Protein AF-A0A6J4GVA0-F1 (afdb_monomer_lite)

Structure (mmCIF, N/CA/C/O backbone):
data_AF-A0A6J4GVA0-F1
#
_entry.id   AF-A0A6J4GVA0-F1
#
loop_
_atom_site.group_PDB
_atom_site.id
_atom_site.type_symbol
_atom_site.label_atom_id
_atom_site.label_alt_id
_atom_site.label_comp_id
_atom_site.label_asym_id
_atom_site.label_entity_id
_atom_site.label_seq_id
_atom_site.pdbx_PDB_ins_code
_atom_site.Cartn_x
_atom_site.Cartn_y
_atom_site.Cartn_z
_atom_site.occupancy
_atom_site.B_iso_or_equiv
_atom_site.auth_seq_id
_atom_site.auth_comp_id
_atom_site.auth_asym_id
_atom_site.auth_atom_id
_atom_site.pdbx_PDB_model_num
ATOM 1 N N . MET A 1 1 ? -1.632 -11.094 -3.329 1.00 72.56 1 MET A N 1
ATOM 2 C CA . MET A 1 1 ? -1.066 -10.094 -4.259 1.00 72.56 1 MET A CA 1
ATOM 3 C C . MET A 1 1 ? -0.233 -10.860 -5.278 1.00 72.56 1 MET A C 1
ATOM 5 O O . MET A 1 1 ? 0.543 -11.695 -4.828 1.00 72.56 1 MET A O 1
ATOM 9 N N . PRO A 1 2 ? -0.446 -10.670 -6.589 1.00 81.81 2 PRO A N 1
ATOM 10 C CA . PRO A 1 2 ? 0.125 -11.552 -7.614 1.00 81.81 2 PRO A CA 1
ATOM 11 C C . PRO A 1 2 ? 1.595 -11.277 -7.970 1.00 81.81 2 PRO A C 1
ATOM 13 O O . PRO A 1 2 ? 2.307 -12.183 -8.386 1.00 81.81 2 PRO A O 1
ATOM 16 N N . PHE A 1 3 ? 2.070 -10.047 -7.774 1.00 84.44 3 PHE A N 1
ATOM 17 C CA . PHE A 1 3 ? 3.432 -9.629 -8.112 1.00 84.44 3 PHE A CA 1
ATOM 18 C C . PHE A 1 3 ? 4.032 -8.737 -7.013 1.00 84.44 3 PHE A C 1
ATOM 20 O O . PHE A 1 3 ? 3.281 -8.080 -6.280 1.00 84.44 3 PHE A O 1
ATOM 27 N N . PRO A 1 4 ? 5.373 -8.685 -6.880 1.00 84.94 4 PRO A N 1
ATOM 28 C CA . PRO A 1 4 ? 6.031 -7.718 -6.009 1.00 84.94 4 PRO A CA 1
ATOM 29 C C . PRO A 1 4 ? 5.824 -6.301 -6.558 1.00 84.94 4 PRO A C 1
ATOM 31 O O . PRO A 1 4 ? 6.071 -6.044 -7.733 1.00 84.94 4 PRO A O 1
ATOM 34 N N . THR A 1 5 ? 5.381 -5.372 -5.712 1.00 86.62 5 THR A N 1
ATOM 35 C CA . THR A 1 5 ? 5.130 -3.977 -6.102 1.00 86.62 5 THR A CA 1
ATOM 36 C C . THR A 1 5 ? 5.530 -3.014 -4.993 1.00 86.62 5 THR A C 1
ATOM 38 O O . THR A 1 5 ? 5.422 -3.326 -3.806 1.00 86.62 5 THR A O 1
ATOM 41 N N . SER A 1 6 ? 5.985 -1.829 -5.391 1.00 87.19 6 SER A N 1
ATOM 42 C CA . SER A 1 6 ? 6.243 -0.691 -4.506 1.00 87.19 6 SER A CA 1
ATOM 43 C C . SER A 1 6 ? 5.205 0.425 -4.666 1.00 87.19 6 SER A C 1
ATOM 45 O O . SER A 1 6 ? 5.340 1.486 -4.057 1.00 87.19 6 SER A O 1
ATOM 47 N N . SER A 1 7 ? 4.145 0.215 -5.455 1.00 88.69 7 SER A N 1
ATOM 48 C CA . SER A 1 7 ? 3.108 1.228 -5.630 1.00 88.69 7 SER A CA 1
ATOM 49 C C . SER A 1 7 ? 2.175 1.306 -4.439 1.00 88.69 7 SER A C 1
ATOM 51 O O . SER A 1 7 ? 1.454 0.366 -4.096 1.00 88.69 7 SER A O 1
ATOM 53 N N . THR A 1 8 ? 2.119 2.504 -3.859 1.00 89.44 8 THR A N 1
ATOM 54 C CA . THR A 1 8 ? 1.200 2.810 -2.760 1.00 89.44 8 THR A CA 1
ATOM 55 C C . THR A 1 8 ? -0.266 2.626 -3.173 1.00 89.44 8 THR A C 1
ATOM 57 O O . THR A 1 8 ? -1.088 2.275 -2.330 1.00 89.44 8 THR A O 1
ATOM 60 N N . PHE A 1 9 ? -0.611 2.810 -4.456 1.00 88.75 9 PHE A N 1
ATOM 61 C CA . PHE A 1 9 ? -1.981 2.600 -4.941 1.00 88.75 9 PHE A CA 1
ATOM 62 C C . PHE A 1 9 ? -2.402 1.135 -4.849 1.00 88.75 9 PHE A C 1
ATOM 64 O O . PHE A 1 9 ? -3.457 0.839 -4.288 1.00 88.75 9 PHE A O 1
ATOM 71 N N . GLU A 1 10 ? -1.568 0.229 -5.365 1.00 90.00 10 GLU A N 1
ATOM 72 C CA . GLU A 1 10 ? -1.846 -1.208 -5.338 1.00 90.00 10 GLU A CA 1
ATOM 73 C C . GLU A 1 10 ? -1.870 -1.713 -3.896 1.00 90.00 10 GLU A C 1
ATOM 75 O O . GLU A 1 10 ? -2.825 -2.366 -3.480 1.00 90.00 10 GLU A O 1
ATOM 80 N N . LEU A 1 11 ? -0.876 -1.328 -3.089 1.00 90.94 11 LEU A N 1
ATOM 81 C CA . LEU A 1 11 ? -0.827 -1.702 -1.677 1.00 90.94 11 LEU A CA 1
ATOM 82 C C . LEU A 1 11 ? -2.083 -1.254 -0.921 1.00 90.94 11 LEU A C 1
ATOM 84 O O . LEU A 1 11 ? -2.659 -2.048 -0.178 1.00 90.94 11 LEU A O 1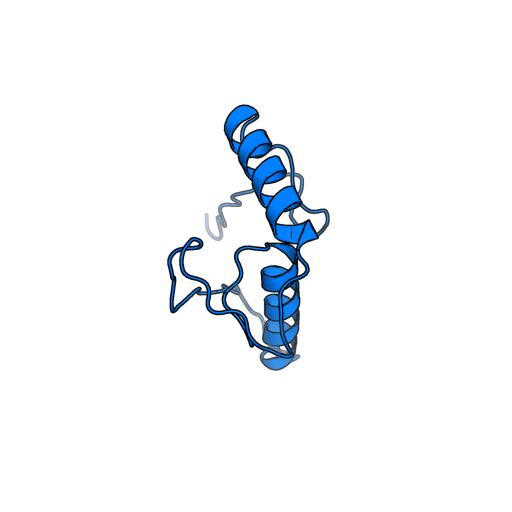
ATOM 88 N N . ASN A 1 12 ? -2.549 -0.019 -1.129 1.00 90.75 12 ASN A N 1
ATOM 89 C CA . ASN A 1 12 ? -3.767 0.479 -0.488 1.00 90.75 12 ASN A CA 1
ATOM 90 C C . ASN A 1 12 ? -5.004 -0.297 -0.961 1.00 90.75 12 ASN A C 1
ATOM 92 O O . ASN A 1 12 ? -5.773 -0.776 -0.131 1.00 90.75 12 ASN A O 1
ATOM 96 N N . LYS A 1 13 ? -5.148 -0.506 -2.275 1.00 90.88 13 LYS A N 1
ATOM 97 C CA . LYS A 1 13 ? -6.267 -1.252 -2.863 1.00 90.88 13 LYS A CA 1
ATOM 98 C C . LYS A 1 13 ? -6.404 -2.650 -2.258 1.00 90.88 13 LYS A C 1
ATOM 100 O O . LYS A 1 13 ? -7.474 -2.998 -1.768 1.00 90.88 13 LYS A O 1
ATOM 105 N N . TYR A 1 14 ? -5.327 -3.435 -2.248 1.00 92.06 14 TYR A N 1
ATOM 106 C CA . TYR A 1 14 ? -5.363 -4.784 -1.675 1.00 92.06 14 TYR A CA 1
ATOM 107 C C . TYR A 1 14 ? -5.538 -4.772 -0.154 1.00 92.06 14 TYR A C 1
ATOM 109 O O . TYR A 1 14 ? -6.166 -5.679 0.384 1.00 92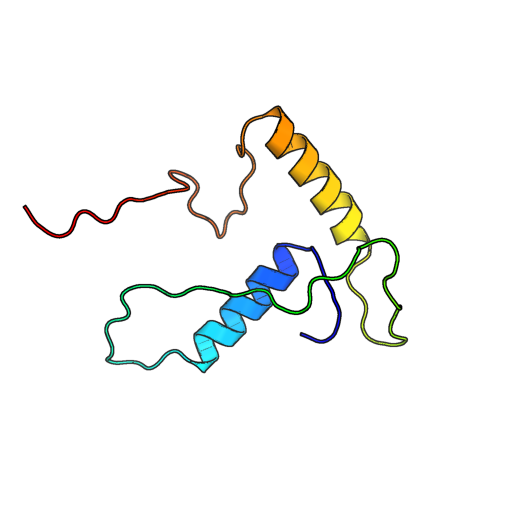.06 14 TYR A O 1
ATOM 1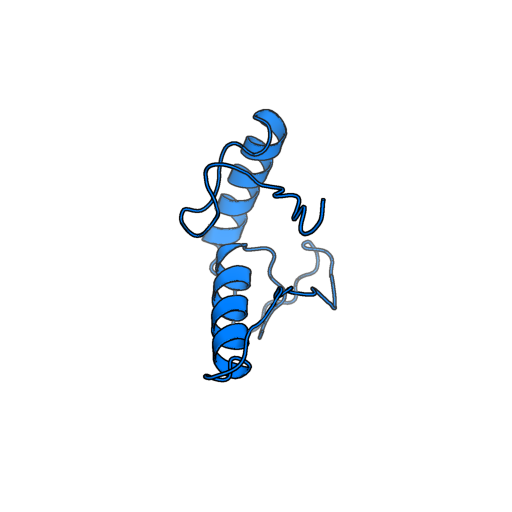17 N N . SER A 1 15 ? -5.041 -3.742 0.537 1.00 92.12 15 SER A N 1
ATOM 118 C CA . SER A 1 15 ? -5.259 -3.590 1.980 1.00 92.12 15 SER A CA 1
ATOM 119 C C . SER A 1 15 ? -6.730 -3.360 2.324 1.00 92.12 15 SER A C 1
ATOM 121 O O . SER A 1 15 ? -7.203 -3.932 3.298 1.00 92.12 15 SER A O 1
ATOM 123 N N . GLN A 1 16 ? -7.459 -2.563 1.533 1.00 92.12 16 GLN A N 1
ATOM 124 C CA . GLN A 1 16 ? -8.902 -2.354 1.724 1.00 92.12 16 GLN A CA 1
ATOM 125 C C . GLN A 1 16 ? -9.688 -3.640 1.463 1.00 92.12 16 GLN A C 1
ATOM 127 O O . GLN A 1 16 ? -10.483 -4.044 2.299 1.00 92.12 16 GLN A O 1
ATOM 132 N N . ILE A 1 17 ? -9.383 -4.349 0.369 1.00 93.81 17 ILE A N 1
ATOM 133 C CA . ILE A 1 17 ? -10.020 -5.642 0.061 1.00 93.81 17 ILE A CA 1
ATOM 134 C C . ILE A 1 17 ? -9.790 -6.650 1.198 1.00 93.81 17 ILE A C 1
ATOM 136 O O . ILE A 1 17 ? -10.711 -7.344 1.621 1.00 93.81 17 ILE A O 1
ATOM 140 N N . ALA A 1 18 ? -8.558 -6.728 1.710 1.00 92.75 18 ALA A N 1
ATOM 141 C CA . ALA A 1 18 ? -8.240 -7.600 2.833 1.00 92.75 18 ALA A CA 1
ATOM 142 C C . ALA A 1 18 ? -8.973 -7.168 4.110 1.00 92.75 18 ALA A C 1
ATOM 144 O O . ALA A 1 18 ? -9.480 -8.023 4.831 1.00 92.75 18 ALA A O 1
ATOM 145 N N . LEU A 1 19 ? -9.066 -5.862 4.376 1.00 93.19 19 LEU A N 1
ATOM 146 C CA . LEU A 1 19 ? -9.806 -5.331 5.517 1.00 93.19 19 LEU A CA 1
ATOM 147 C C . LEU A 1 19 ? -11.288 -5.712 5.448 1.00 93.19 19 LEU A C 1
ATOM 149 O O . LEU A 1 19 ? -11.812 -6.221 6.433 1.00 93.19 19 LEU A O 1
ATOM 153 N N . ASP A 1 20 ? -11.925 -5.539 4.290 1.00 93.62 20 ASP A N 1
ATOM 154 C CA . ASP A 1 20 ? -13.330 -5.898 4.074 1.00 93.62 20 ASP A CA 1
ATOM 155 C C . ASP A 1 20 ? -13.572 -7.399 4.293 1.00 93.62 20 ASP A C 1
ATOM 157 O O . ASP A 1 20 ? -14.619 -7.790 4.799 1.00 93.62 20 ASP A O 1
ATOM 161 N N . SER A 1 21 ? -12.587 -8.247 3.970 1.00 94.12 21 SER A N 1
ATOM 162 C CA . SER A 1 21 ? -12.695 -9.701 4.150 1.00 94.12 21 SER A CA 1
ATOM 163 C C . SER A 1 21 ? -12.608 -10.174 5.605 1.00 94.12 21 SER A C 1
ATOM 165 O O . SER A 1 21 ? -13.138 -11.233 5.928 1.00 94.12 21 SER A O 1
ATOM 167 N N . ILE A 1 22 ? -11.934 -9.415 6.477 1.00 93.06 22 ILE A N 1
ATOM 168 C CA . ILE A 1 22 ? -11.750 -9.762 7.899 1.00 93.06 22 ILE A CA 1
ATOM 169 C C . ILE A 1 22 ? -12.648 -8.941 8.830 1.00 93.06 22 ILE A C 1
ATOM 171 O O . ILE A 1 22 ? -12.620 -9.129 10.048 1.00 93.06 22 ILE A O 1
ATOM 175 N N . PHE A 1 23 ? -13.375 -7.968 8.284 1.00 93.81 23 PHE A N 1
ATOM 176 C CA . PHE A 1 23 ? -14.228 -7.081 9.053 1.00 93.81 23 PHE A CA 1
ATOM 177 C C . PHE A 1 23 ? -15.551 -7.770 9.390 1.00 93.81 23 PHE A C 1
ATOM 179 O O . PHE A 1 23 ? -16.306 -8.167 8.506 1.00 93.81 23 PHE A O 1
ATOM 186 N N . GLU A 1 24 ? -15.868 -7.846 10.681 1.00 94.06 24 GLU A N 1
ATOM 187 C CA . GLU A 1 24 ? -17.125 -8.396 11.178 1.00 94.06 24 GLU A CA 1
ATOM 188 C C . GLU A 1 24 ? -17.955 -7.306 11.865 1.00 94.06 24 GLU A C 1
ATOM 190 O O . GLU A 1 24 ? -17.495 -6.581 12.756 1.00 94.06 24 GLU A O 1
ATOM 195 N N . SER A 1 25 ? -19.222 -7.190 11.461 1.00 92.88 25 SER A N 1
ATOM 196 C CA . SER A 1 25 ? -20.156 -6.244 12.069 1.00 92.88 25 SER A CA 1
ATOM 197 C C . SER A 1 25 ? -20.453 -6.612 13.525 1.00 92.88 25 SER A C 1
ATOM 199 O O . SER A 1 25 ? -20.651 -7.780 13.843 1.00 92.88 25 SER A O 1
ATOM 201 N N . GLY A 1 26 ? -20.563 -5.609 14.400 1.00 93.88 26 GLY A N 1
ATOM 202 C CA . GLY A 1 26 ? -20.896 -5.797 15.820 1.00 93.88 26 GLY A CA 1
ATOM 203 C C . GLY A 1 26 ? -19.688 -5.773 16.762 1.00 93.88 26 GLY A C 1
ATOM 204 O O . GLY A 1 26 ? -19.862 -5.598 17.968 1.00 93.88 26 GLY A O 1
ATOM 205 N N . TYR A 1 27 ? -18.466 -5.838 16.229 1.00 91.25 27 TYR A N 1
ATOM 206 C CA . TYR A 1 27 ? -17.237 -5.745 17.014 1.00 91.25 27 TYR A CA 1
ATOM 207 C C . TYR A 1 27 ? -16.620 -4.342 16.980 1.00 91.25 27 TYR A C 1
ATOM 209 O O . TYR A 1 27 ? -16.712 -3.603 15.999 1.00 91.25 27 TYR A O 1
ATOM 217 N N . ARG A 1 28 ? -15.955 -3.959 18.078 1.00 90.69 28 ARG A N 1
ATOM 218 C CA . ARG A 1 28 ? -15.202 -2.699 18.182 1.00 90.69 28 ARG A CA 1
ATOM 219 C C . ARG A 1 28 ? -13.713 -2.959 17.983 1.00 90.69 28 ARG A C 1
ATOM 221 O O . ARG A 1 28 ? -13.013 -3.362 18.910 1.00 90.69 28 ARG A O 1
ATOM 228 N N . TYR A 1 29 ? -13.214 -2.669 16.789 1.00 89.06 29 TYR A N 1
ATOM 229 C CA . TYR A 1 29 ? -11.791 -2.771 16.476 1.00 89.06 29 TYR A CA 1
ATOM 230 C C . TYR A 1 29 ? -11.023 -1.542 16.978 1.00 89.06 29 TYR A C 1
ATOM 232 O O . TYR A 1 29 ? -11.435 -0.402 16.773 1.00 89.06 29 TYR A O 1
ATOM 240 N N . LYS A 1 30 ? -9.878 -1.760 17.639 1.00 86.06 30 LYS A N 1
ATOM 241 C CA . LYS A 1 30 ? -9.030 -0.664 18.148 1.00 86.06 30 LYS A CA 1
ATOM 242 C C . LYS A 1 30 ? -8.067 -0.106 17.098 1.00 86.06 30 LYS A C 1
ATOM 244 O O . LYS A 1 30 ? -7.760 1.084 17.146 1.00 86.06 30 LYS A O 1
ATOM 249 N N . LYS A 1 31 ? -7.534 -0.968 16.227 1.00 87.12 31 LYS A N 1
ATOM 250 C CA . LYS A 1 31 ? -6.549 -0.646 15.186 1.00 87.12 31 LYS A CA 1
ATOM 251 C C . LYS A 1 31 ? -6.486 -1.798 14.181 1.00 87.12 31 LYS A C 1
ATOM 253 O O . LYS A 1 31 ? -6.602 -2.949 14.585 1.00 87.12 31 LYS A O 1
ATOM 258 N N . ALA A 1 32 ? -6.231 -1.477 12.918 1.00 89.69 32 ALA A N 1
ATOM 259 C CA . ALA A 1 32 ? -5.793 -2.425 11.898 1.00 89.69 32 ALA A CA 1
ATOM 260 C C . ALA A 1 32 ? -4.389 -2.032 11.414 1.00 89.69 32 ALA A C 1
ATOM 262 O O . ALA A 1 32 ? -3.997 -0.862 11.491 1.00 89.69 32 ALA A O 1
ATOM 263 N N . GLY A 1 33 ? -3.615 -3.010 10.958 1.00 90.31 33 GLY A N 1
ATOM 264 C CA . GLY A 1 33 ? -2.271 -2.805 10.433 1.00 90.31 33 GLY A CA 1
ATOM 265 C C . GLY A 1 33 ? -2.012 -3.733 9.258 1.00 90.31 33 GLY A C 1
ATOM 266 O O . GLY A 1 33 ? -2.573 -4.822 9.194 1.00 90.31 33 GLY A O 1
ATOM 267 N N . VAL A 1 34 ? -1.163 -3.287 8.339 1.00 90.38 34 VAL A N 1
ATOM 268 C CA . VAL A 1 34 ? -0.726 -4.067 7.179 1.00 90.38 34 VAL A CA 1
ATOM 269 C C . VAL A 1 34 ? 0.740 -4.416 7.389 1.00 90.38 34 VAL A C 1
ATOM 271 O O . VAL A 1 34 ? 1.537 -3.538 7.724 1.00 90.38 34 VAL A O 1
ATOM 274 N N . ILE A 1 35 ? 1.088 -5.689 7.216 1.00 91.00 35 ILE A N 1
ATOM 275 C CA . ILE A 1 35 ? 2.461 -6.184 7.335 1.00 91.00 35 ILE A CA 1
ATOM 276 C C . ILE A 1 35 ? 2.926 -6.598 5.944 1.00 91.00 35 ILE A C 1
ATOM 278 O O . ILE A 1 35 ? 2.288 -7.417 5.286 1.00 91.00 35 ILE A O 1
ATOM 282 N N . LEU A 1 36 ? 4.041 -6.021 5.502 1.00 88.44 36 LEU A N 1
ATOM 283 C CA . LEU A 1 36 ? 4.688 -6.396 4.251 1.00 88.44 36 LEU A CA 1
ATOM 284 C C . LEU A 1 36 ? 5.696 -7.509 4.530 1.00 88.44 36 LEU A C 1
ATOM 286 O O . LEU A 1 36 ? 6.538 -7.386 5.418 1.00 88.44 36 LEU A O 1
ATOM 290 N N . MET A 1 37 ? 5.608 -8.587 3.761 1.00 89.12 37 MET A N 1
ATOM 291 C CA . MET A 1 37 ? 6.508 -9.737 3.831 1.00 89.12 37 MET A CA 1
ATOM 292 C C . MET A 1 37 ? 7.099 -9.999 2.443 1.00 89.12 37 MET A C 1
ATOM 294 O O . MET A 1 37 ? 6.515 -9.592 1.442 1.00 89.12 37 MET A O 1
ATOM 298 N N . GLY A 1 38 ? 8.250 -10.677 2.376 1.00 86.19 38 GLY A N 1
ATOM 299 C CA . GLY A 1 38 ? 8.868 -11.044 1.094 1.00 86.19 38 GLY A CA 1
ATOM 300 C C . GLY A 1 38 ? 9.424 -9.852 0.308 1.00 86.19 38 GLY A C 1
ATOM 301 O O . GLY A 1 38 ? 9.233 -9.762 -0.901 1.00 86.19 38 GLY A O 1
ATOM 302 N N . ILE A 1 39 ? 10.091 -8.919 0.992 1.00 86.50 39 ILE A N 1
ATOM 303 C CA . ILE A 1 39 ? 10.699 -7.740 0.363 1.00 86.50 39 ILE A CA 1
ATOM 304 C C . ILE A 1 39 ? 11.851 -8.185 -0.549 1.00 86.50 39 ILE A C 1
ATOM 306 O O . ILE A 1 39 ? 12.810 -8.806 -0.090 1.00 86.50 39 ILE A O 1
ATOM 310 N N . SER A 1 40 ? 11.775 -7.825 -1.829 1.00 85.12 40 SER A N 1
ATOM 311 C CA . SER A 1 40 ? 12.805 -8.090 -2.836 1.00 85.12 40 SER A CA 1
ATOM 312 C C . SER A 1 40 ? 13.395 -6.791 -3.390 1.00 85.12 40 SER A C 1
ATOM 314 O O . SER A 1 40 ? 12.788 -5.722 -3.302 1.00 85.12 40 SER A O 1
ATOM 316 N N . GLN A 1 41 ? 14.580 -6.868 -4.000 1.00 82.25 41 GLN A N 1
ATOM 317 C CA . GLN A 1 41 ? 15.167 -5.713 -4.678 1.00 82.25 41 GLN A CA 1
ATOM 318 C C . GLN A 1 41 ? 14.375 -5.362 -5.947 1.00 82.25 41 GLN A C 1
ATOM 320 O O . GLN A 1 41 ? 14.081 -6.225 -6.770 1.00 82.25 41 GLN A O 1
ATOM 325 N N . ASP A 1 42 ? 14.092 -4.073 -6.144 1.00 78.56 42 ASP A N 1
ATOM 326 C CA . ASP A 1 42 ? 13.351 -3.558 -7.310 1.00 78.56 42 ASP A CA 1
ATOM 327 C C . ASP A 1 42 ? 14.103 -3.744 -8.649 1.00 78.56 42 ASP A C 1
ATOM 329 O O . ASP A 1 42 ? 13.510 -3.691 -9.723 1.00 78.56 42 ASP A O 1
ATOM 333 N N . LYS A 1 43 ? 15.420 -3.997 -8.612 1.00 73.00 43 LYS A N 1
ATOM 334 C CA . LYS A 1 43 ? 16.240 -4.222 -9.818 1.00 73.00 43 LYS A CA 1
ATOM 335 C C . LYS A 1 43 ? 16.059 -5.611 -10.434 1.00 73.00 43 LYS A C 1
ATOM 337 O O . LYS A 1 43 ? 16.347 -5.782 -11.613 1.00 73.00 43 LYS A O 1
ATOM 342 N N . THR A 1 44 ? 15.612 -6.591 -9.653 1.00 66.06 44 THR A N 1
ATOM 343 C CA . THR A 1 44 ? 15.546 -8.008 -10.041 1.00 66.06 44 THR A CA 1
ATOM 344 C C . THR A 1 44 ? 14.106 -8.507 -10.020 1.00 66.06 44 THR A C 1
ATOM 346 O O . THR A 1 44 ? 13.807 -9.545 -9.431 1.00 66.06 44 THR A O 1
ATOM 349 N N . GLN A 1 45 ? 13.185 -7.739 -10.601 1.00 69.12 45 GLN A N 1
ATOM 350 C CA . GLN A 1 45 ? 11.795 -8.166 -10.711 1.00 69.12 45 GLN A CA 1
ATOM 351 C C . GLN A 1 45 ? 11.641 -9.080 -11.925 1.00 69.12 45 GLN A C 1
ATOM 353 O O . GLN A 1 45 ? 11.866 -8.668 -13.062 1.00 69.12 45 GLN A O 1
ATOM 358 N N . GLN A 1 46 ? 11.261 -10.331 -11.673 1.00 69.62 46 GLN A N 1
ATOM 359 C CA . GLN A 1 46 ? 10.806 -11.226 -12.726 1.00 69.62 46 GLN A CA 1
ATOM 360 C C . GLN A 1 46 ? 9.445 -10.731 -13.221 1.00 69.62 46 GLN A C 1
ATOM 362 O O . GLN A 1 46 ? 8.506 -10.591 -12.440 1.00 69.62 46 GLN A O 1
ATOM 367 N N . LEU A 1 47 ? 9.352 -10.446 -14.517 1.00 72.69 47 LEU A N 1
ATOM 368 C CA . LEU A 1 47 ? 8.091 -10.079 -15.151 1.00 72.69 47 LEU A CA 1
ATOM 369 C C . LEU A 1 47 ? 7.225 -11.332 -15.292 1.00 72.69 47 LEU A C 1
ATOM 371 O O . LEU A 1 47 ? 7.687 -12.358 -15.794 1.00 72.69 47 LEU A O 1
ATOM 375 N N . PHE A 1 48 ? 5.965 -11.241 -14.877 1.00 75.25 48 PHE A N 1
ATOM 376 C CA . PHE A 1 48 ? 4.974 -12.252 -15.221 1.00 75.25 48 PHE A CA 1
ATOM 377 C C . PHE A 1 48 ? 4.407 -11.957 -16.610 1.00 75.25 48 PHE A C 1
ATOM 379 O O . PHE A 1 48 ? 4.275 -10.805 -17.017 1.00 75.25 48 PHE A O 1
ATOM 386 N N . MET A 1 49 ? 4.045 -13.014 -17.334 1.00 78.44 49 MET A N 1
ATOM 387 C CA . MET A 1 49 ? 3.571 -12.910 -18.717 1.00 78.44 49 MET A CA 1
ATOM 388 C C . MET A 1 49 ? 2.188 -12.247 -18.837 1.00 78.44 49 MET A C 1
ATOM 390 O O . MET A 1 49 ? 1.873 -11.678 -19.877 1.00 78.44 49 MET A O 1
ATOM 394 N N . PHE A 1 50 ? 1.377 -12.304 -17.775 1.00 81.19 50 PHE A N 1
ATOM 395 C CA . PHE A 1 50 ? -0.021 -11.853 -17.789 1.00 81.19 50 PHE A CA 1
ATOM 396 C C . PHE A 1 50 ? -0.356 -10.812 -16.718 1.00 81.19 50 PHE A C 1
ATOM 398 O O . PHE A 1 50 ? -1.282 -10.027 -16.898 1.00 81.19 50 PHE A O 1
ATOM 405 N N . GLU A 1 51 ? 0.390 -10.783 -15.615 1.00 75.12 51 GLU A N 1
ATOM 406 C CA . GLU A 1 51 ? 0.085 -9.942 -14.458 1.00 75.12 51 GLU A CA 1
ATOM 407 C C . GLU A 1 51 ? 1.267 -9.027 -14.157 1.00 75.12 51 GLU A C 1
ATOM 409 O O . GLU A 1 51 ? 2.260 -9.429 -13.558 1.00 75.12 51 GLU A O 1
ATOM 414 N N . TYR A 1 52 ? 1.173 -7.774 -14.582 1.00 75.81 52 TYR A N 1
ATOM 415 C CA . TYR A 1 52 ? 2.219 -6.792 -14.340 1.00 75.81 52 TYR A CA 1
ATOM 416 C C . TYR A 1 52 ? 1.635 -5.512 -13.763 1.00 75.81 52 TYR A C 1
ATOM 418 O O . TYR A 1 52 ? 0.496 -5.123 -14.032 1.00 75.81 52 TYR A O 1
ATOM 426 N N . GLU A 1 53 ? 2.444 -4.842 -12.953 1.00 77.50 53 GLU A N 1
ATOM 427 C CA . GLU A 1 53 ? 2.112 -3.520 -12.457 1.00 77.50 53 GLU A CA 1
ATOM 428 C C . GLU A 1 53 ? 2.056 -2.517 -13.614 1.00 77.50 53 GLU A C 1
ATOM 430 O O . GLU A 1 53 ? 2.879 -2.555 -14.531 1.00 77.50 53 GLU A O 1
ATOM 435 N N . ASN A 1 54 ? 1.124 -1.563 -13.554 1.00 82.06 54 ASN A N 1
ATOM 436 C CA . ASN A 1 54 ? 1.094 -0.465 -14.511 1.00 82.06 54 ASN A CA 1
ATOM 437 C C . ASN A 1 54 ? 2.454 0.271 -14.523 1.00 82.06 54 ASN A C 1
ATOM 439 O O . ASN A 1 54 ? 2.825 0.879 -13.514 1.00 82.06 54 ASN A O 1
ATOM 443 N N . PRO A 1 55 ? 3.180 0.309 -15.657 1.00 82.12 55 PRO A N 1
ATOM 444 C CA . PRO A 1 55 ? 4.531 0.874 -15.717 1.00 82.12 55 PRO A CA 1
ATOM 445 C C . PRO A 1 55 ? 4.582 2.366 -15.351 1.00 82.12 55 PRO A C 1
ATOM 447 O O . PRO A 1 55 ? 5.623 2.878 -14.935 1.00 82.12 55 PRO A O 1
ATOM 450 N N . LYS A 1 56 ? 3.450 3.078 -15.451 1.00 86.38 56 LYS A N 1
ATOM 451 C CA . LYS A 1 56 ? 3.341 4.486 -15.044 1.00 86.38 56 LYS A CA 1
ATOM 452 C C . LYS A 1 56 ? 3.471 4.670 -13.531 1.00 86.38 56 LYS A C 1
ATOM 454 O O . LYS A 1 56 ? 3.946 5.717 -13.093 1.00 86.38 56 LYS A O 1
ATOM 459 N N . HIS A 1 57 ? 3.070 3.676 -12.736 1.00 87.81 57 HIS A N 1
ATOM 460 C CA . HIS A 1 57 ? 3.119 3.759 -11.278 1.00 87.81 57 HIS A CA 1
ATOM 461 C C . HIS A 1 57 ? 4.557 3.897 -10.778 1.00 87.81 57 HIS A C 1
ATOM 463 O O . HIS A 1 57 ? 4.815 4.757 -9.941 1.00 87.81 57 HIS A O 1
ATOM 469 N N . LYS A 1 58 ? 5.511 3.156 -11.356 1.00 86.19 58 LYS A N 1
ATOM 470 C CA . LYS A 1 58 ? 6.928 3.226 -10.969 1.00 86.19 58 LYS A CA 1
ATOM 471 C C . LYS A 1 58 ? 7.509 4.632 -11.129 1.00 86.19 58 LYS A C 1
ATOM 473 O O . LYS A 1 58 ? 8.148 5.155 -10.219 1.00 86.19 58 LYS A O 1
ATOM 478 N N . VAL A 1 59 ? 7.262 5.275 -12.272 1.00 89.38 59 VAL A N 1
ATOM 479 C CA . VAL A 1 59 ? 7.735 6.646 -12.532 1.00 89.38 59 VAL A CA 1
ATOM 480 C C . VAL A 1 59 ? 7.088 7.633 -11.563 1.00 89.38 59 VAL A C 1
ATOM 482 O O . VAL A 1 59 ? 7.779 8.464 -10.976 1.00 89.38 59 VAL A O 1
ATOM 485 N N . LEU A 1 60 ? 5.775 7.517 -11.362 1.00 90.69 60 LEU A N 1
ATOM 486 C CA . LEU A 1 60 ? 5.021 8.396 -10.476 1.00 90.69 60 LEU A CA 1
ATOM 487 C C . LEU A 1 60 ? 5.474 8.274 -9.013 1.00 90.69 60 LEU A C 1
ATOM 489 O O . LEU A 1 60 ? 5.742 9.295 -8.384 1.00 90.69 60 LEU A O 1
ATOM 493 N N . MET A 1 61 ? 5.610 7.053 -8.489 1.00 91.25 61 MET A N 1
ATOM 494 C CA . MET A 1 61 ? 6.059 6.808 -7.112 1.00 91.25 61 MET A CA 1
ATOM 495 C C . MET A 1 61 ? 7.463 7.363 -6.881 1.00 91.25 61 MET A C 1
ATOM 497 O O . MET A 1 61 ? 7.668 8.108 -5.930 1.00 91.25 61 MET A O 1
ATOM 501 N N . ASN A 1 62 ? 8.392 7.146 -7.819 1.00 90.38 62 ASN A N 1
ATOM 502 C CA . ASN A 1 62 ? 9.743 7.707 -7.731 1.00 90.38 62 ASN A CA 1
ATOM 503 C C . ASN A 1 62 ? 9.755 9.244 -7.640 1.00 90.38 62 ASN A C 1
ATOM 505 O O . ASN A 1 62 ? 10.595 9.827 -6.948 1.00 90.38 62 ASN A O 1
ATOM 509 N N . VAL A 1 63 ? 8.852 9.923 -8.357 1.00 91.44 63 VAL A N 1
ATOM 510 C CA . VAL A 1 63 ? 8.723 11.387 -8.294 1.00 91.44 63 VAL A CA 1
ATOM 511 C C . VAL A 1 63 ? 8.116 11.817 -6.962 1.00 91.44 63 VAL A C 1
ATOM 513 O O . VAL A 1 63 ? 8.653 12.724 -6.325 1.00 91.44 63 VAL A O 1
ATOM 516 N N . LEU A 1 64 ? 7.041 11.159 -6.525 1.00 90.00 64 LEU A N 1
ATOM 517 C CA . LEU A 1 64 ? 6.377 11.447 -5.253 1.00 90.00 64 LEU A CA 1
ATOM 518 C C . LEU A 1 64 ? 7.329 11.271 -4.070 1.00 90.00 64 LEU A C 1
ATOM 520 O O . LEU A 1 64 ? 7.441 12.179 -3.248 1.00 90.00 64 LEU A O 1
ATOM 524 N N . ASP A 1 65 ? 8.072 10.168 -4.028 1.00 90.50 65 ASP A N 1
ATOM 525 C CA . ASP A 1 65 ? 9.047 9.886 -2.976 1.00 90.50 65 ASP A CA 1
ATOM 526 C C . ASP A 1 65 ? 10.152 10.939 -2.961 1.00 90.50 65 ASP A C 1
ATOM 528 O O . ASP A 1 65 ? 10.481 11.497 -1.914 1.00 90.50 65 ASP A O 1
ATOM 532 N N . ARG A 1 66 ? 10.676 11.312 -4.136 1.00 92.12 66 ARG A N 1
ATOM 533 C CA . ARG A 1 66 ? 11.675 12.383 -4.249 1.00 92.12 66 ARG A CA 1
ATOM 534 C C . ARG A 1 66 ? 11.139 13.722 -3.745 1.00 92.12 66 ARG A C 1
ATOM 536 O O . ARG A 1 66 ? 11.873 14.467 -3.097 1.00 92.12 66 ARG A O 1
ATOM 543 N N . MET A 1 67 ? 9.893 14.059 -4.065 1.00 91.44 67 MET A N 1
ATOM 544 C CA . MET A 1 67 ? 9.268 15.295 -3.596 1.00 91.44 67 MET A CA 1
ATOM 545 C C . MET A 1 67 ? 9.030 15.262 -2.086 1.00 91.44 67 MET A C 1
ATOM 547 O O . MET A 1 67 ? 9.346 16.236 -1.408 1.00 91.44 67 MET A O 1
ATOM 551 N N . ASN A 1 68 ? 8.541 14.146 -1.548 1.00 90.00 68 ASN A N 1
ATOM 552 C CA . ASN A 1 68 ? 8.306 13.978 -0.117 1.00 90.00 68 ASN A CA 1
ATOM 553 C C . ASN A 1 68 ? 9.603 14.014 0.696 1.00 90.00 68 ASN A C 1
ATOM 555 O O . ASN A 1 68 ? 9.633 14.683 1.728 1.00 90.00 68 ASN A O 1
ATOM 559 N N . LEU A 1 69 ? 10.694 13.430 0.188 1.00 89.69 69 LEU A N 1
ATOM 560 C CA . LEU A 1 69 ? 12.028 13.533 0.790 1.00 89.69 69 LEU A CA 1
ATOM 561 C C . LEU A 1 69 ? 12.536 14.980 0.849 1.00 89.69 69 LEU A C 1
ATOM 563 O O . LEU A 1 69 ? 13.162 15.372 1.829 1.00 89.69 69 LEU A O 1
ATOM 567 N N . LYS A 1 70 ? 12.263 15.788 -0.183 1.00 91.81 70 LYS A N 1
ATOM 568 C CA . LYS A 1 70 ? 12.693 17.196 -0.233 1.00 91.81 70 LYS A CA 1
ATOM 569 C C . LYS A 1 70 ? 11.812 18.135 0.590 1.00 91.81 70 LYS A C 1
ATOM 571 O O . LYS A 1 70 ? 12.307 19.121 1.122 1.00 91.81 70 LYS A O 1
ATOM 576 N N . LEU A 1 71 ? 10.507 17.877 0.635 1.00 86.88 71 LEU A N 1
ATOM 577 C CA . LEU A 1 71 ? 9.510 18.804 1.181 1.00 86.88 71 LEU A CA 1
ATOM 578 C C . LEU A 1 71 ? 8.999 18.408 2.574 1.00 86.88 71 LEU A C 1
ATOM 580 O O . LEU A 1 71 ? 8.302 19.211 3.196 1.00 86.88 71 LEU A O 1
ATOM 584 N N . GLY A 1 72 ? 9.335 17.207 3.057 1.00 81.44 72 GLY A N 1
ATOM 585 C CA . GLY A 1 72 ? 8.949 16.689 4.371 1.00 81.44 72 GLY A CA 1
ATOM 586 C C . GLY A 1 72 ? 7.544 16.081 4.407 1.00 81.44 72 GLY A C 1
ATOM 587 O O . GLY A 1 72 ? 6.707 16.537 5.181 1.00 81.44 72 GLY A O 1
ATOM 588 N N . ASP A 1 73 ? 7.273 15.070 3.573 1.00 79.31 73 ASP A N 1
ATOM 589 C CA . ASP A 1 73 ? 5.993 14.326 3.526 1.00 79.31 73 ASP A CA 1
ATOM 590 C C . ASP A 1 73 ? 4.740 15.208 3.343 1.00 79.31 73 ASP A C 1
ATOM 592 O O . ASP A 1 73 ? 3.669 14.960 3.912 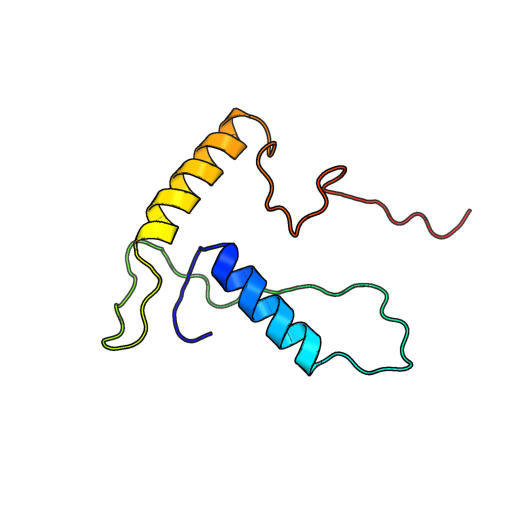1.00 79.31 73 ASP A O 1
ATOM 596 N N . LYS A 1 74 ? 4.867 16.274 2.548 1.00 81.81 74 LYS A N 1
ATOM 597 C CA . LYS A 1 74 ? 3.758 17.200 2.273 1.00 81.81 74 LYS A CA 1
ATOM 598 C C . LYS A 1 74 ? 2.760 16.658 1.255 1.00 81.81 74 LYS A C 1
ATOM 600 O O . LYS A 1 74 ? 1.599 17.060 1.287 1.00 81.81 74 LYS A O 1
ATOM 605 N N . ILE A 1 75 ? 3.189 15.767 0.363 1.00 84.69 75 ILE A N 1
ATOM 606 C CA . ILE A 1 75 ? 2.321 15.174 -0.652 1.00 84.69 75 ILE A CA 1
ATOM 607 C C . ILE A 1 75 ? 1.752 13.881 -0.092 1.00 84.69 75 ILE A C 1
ATOM 609 O O . ILE A 1 75 ? 2.473 12.915 0.160 1.00 84.69 75 ILE A O 1
ATOM 613 N N . LYS A 1 76 ? 0.436 13.877 0.093 1.00 83.75 76 LYS A N 1
ATOM 614 C CA . LYS A 1 76 ? -0.313 12.750 0.637 1.00 83.75 76 LYS A CA 1
ATOM 615 C C . LYS A 1 76 ? -1.394 12.325 -0.335 1.00 83.75 76 LYS A C 1
ATOM 617 O O . LYS A 1 76 ? -1.918 13.132 -1.101 1.00 83.75 76 LYS A O 1
ATOM 622 N N . PHE A 1 77 ? -1.752 11.053 -0.262 1.00 83.12 77 PHE A N 1
ATOM 623 C CA . PHE A 1 77 ? -2.896 10.535 -0.997 1.00 83.12 77 PHE A CA 1
ATOM 624 C C . PHE A 1 77 ? -4.194 11.014 -0.339 1.00 83.12 77 PHE A C 1
ATOM 626 O O . PHE A 1 77 ? -4.267 11.107 0.884 1.00 83.12 77 PHE A O 1
ATOM 633 N N . GLY A 1 78 ? -5.232 11.288 -1.134 1.00 83.00 78 GLY A N 1
ATOM 634 C CA . GLY A 1 78 ? -6.523 11.768 -0.616 1.00 83.00 78 GLY A CA 1
ATOM 635 C C . GLY A 1 78 ? -7.228 10.779 0.321 1.00 83.00 78 GLY A C 1
ATOM 636 O O . GLY A 1 78 ? -8.028 11.188 1.153 1.00 83.00 78 GLY A O 1
ATOM 637 N N . SER A 1 79 ? -6.890 9.490 0.228 1.00 79.56 79 SER A N 1
ATOM 638 C CA . SER A 1 79 ? -7.361 8.438 1.137 1.00 79.56 79 SER A CA 1
ATOM 639 C C . SER A 1 79 ? -6.623 8.405 2.482 1.00 79.56 79 SER A C 1
ATOM 641 O O . SER A 1 79 ? -6.967 7.605 3.350 1.00 79.56 79 SER A O 1
ATOM 643 N N . GLN A 1 80 ? -5.602 9.244 2.672 1.00 79.81 80 GLN A N 1
ATOM 644 C CA . GLN A 1 80 ? -4.855 9.368 3.921 1.00 79.81 80 GLN A CA 1
ATOM 645 C C . GLN A 1 80 ? -5.310 10.594 4.715 1.00 79.81 80 GLN A C 1
ATOM 647 O O . GLN A 1 80 ? -5.837 11.563 4.171 1.00 79.81 80 GLN A O 1
ATOM 652 N N . ASP A 1 81 ? -5.041 10.591 6.021 1.00 79.19 81 ASP A N 1
ATOM 653 C CA . ASP A 1 81 ? -5.290 11.765 6.851 1.00 79.19 81 ASP A CA 1
ATOM 654 C C . ASP A 1 81 ? -4.351 12.924 6.465 1.00 79.19 81 ASP A C 1
ATOM 656 O O . ASP A 1 81 ? -3.135 12.927 6.720 1.00 79.19 81 ASP A O 1
ATOM 660 N N . LEU A 1 82 ? -4.950 13.949 5.857 1.00 80.25 82 LEU A N 1
ATOM 661 C CA . LEU A 1 82 ? -4.253 15.138 5.384 1.00 80.25 82 LEU A CA 1
ATOM 662 C C . LEU A 1 82 ? -3.649 15.950 6.537 1.00 80.25 82 LEU A C 1
ATOM 664 O O . LEU A 1 82 ? -2.574 16.528 6.374 1.00 80.25 82 LEU A O 1
ATOM 668 N N . LYS A 1 83 ? -4.265 15.935 7.727 1.00 75.44 83 LYS A N 1
ATOM 669 C CA . LYS A 1 83 ? -3.882 16.803 8.848 1.00 75.44 83 LYS A CA 1
ATOM 670 C C . LYS A 1 83 ? -2.694 16.262 9.637 1.00 75.44 83 LYS A C 1
ATOM 672 O O . LYS A 1 83 ? -1.744 17.000 9.881 1.00 75.44 83 LYS A O 1
ATOM 677 N N . ARG A 1 84 ? -2.711 14.989 10.052 1.00 69.31 84 ARG A N 1
ATOM 678 C CA . ARG A 1 84 ? -1.691 14.460 10.983 1.00 69.31 84 ARG A CA 1
ATOM 679 C C . ARG A 1 84 ? -1.307 13.013 10.675 1.00 69.31 84 ARG A C 1
ATOM 681 O O . ARG A 1 84 ? -2.161 12.138 10.687 1.00 69.31 84 ARG A O 1
ATOM 688 N N . LYS A 1 85 ? -0.005 12.767 10.461 1.00 71.44 85 LYS A N 1
ATOM 689 C CA . LYS A 1 85 ? 0.559 11.429 10.177 1.00 71.44 85 LYS A CA 1
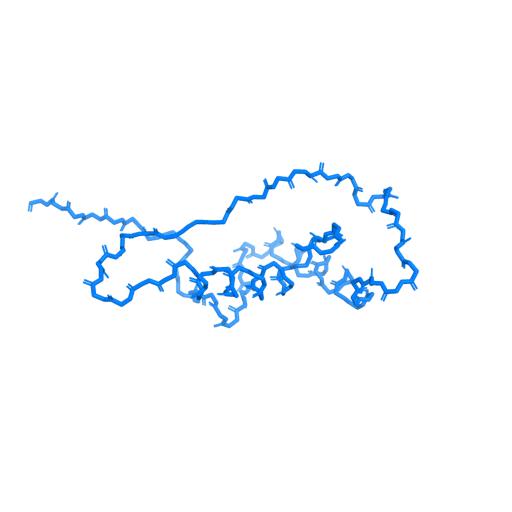ATOM 690 C C . LYS A 1 85 ? 0.546 10.515 11.410 1.00 71.44 85 LYS A C 1
ATOM 692 O O . LYS A 1 85 ? 0.178 9.354 11.313 1.00 71.44 85 LYS A O 1
ATOM 697 N N . TRP A 1 86 ? 0.907 11.056 12.574 1.00 69.81 86 TRP A N 1
ATOM 698 C CA . TRP A 1 86 ? 0.966 10.319 13.838 1.00 69.81 86 TRP A CA 1
ATOM 699 C C . TRP A 1 86 ? -0.022 10.896 14.841 1.00 69.81 86 TRP A C 1
ATOM 701 O O . TRP A 1 86 ? 0.195 11.994 15.357 1.00 69.81 86 TRP A O 1
ATOM 711 N N . LYS A 1 87 ? -1.099 10.164 15.130 1.00 71.62 87 LYS A N 1
ATOM 712 C CA . LYS A 1 87 ? -2.013 10.480 16.230 1.00 71.62 87 LYS A CA 1
ATOM 713 C C . LYS A 1 87 ? -1.673 9.585 17.413 1.00 71.62 87 LYS A C 1
ATOM 715 O O . LYS A 1 87 ? -1.885 8.378 17.355 1.00 71.62 87 LYS A O 1
ATOM 720 N N . MET A 1 88 ? -1.130 10.186 18.468 1.00 70.19 88 MET A N 1
ATOM 721 C CA . MET A 1 88 ? -1.048 9.514 19.762 1.00 70.19 88 MET A CA 1
ATOM 722 C C . MET A 1 88 ? -2.468 9.294 20.269 1.00 70.19 88 MET A C 1
ATOM 724 O O . MET A 1 88 ? -3.290 10.210 20.233 1.00 70.19 88 MET A O 1
ATOM 728 N N . ARG A 1 89 ? -2.751 8.073 20.712 1.00 63.66 89 ARG A N 1
ATOM 729 C CA . ARG A 1 89 ? -4.010 7.731 21.359 1.00 63.66 89 ARG A CA 1
ATOM 730 C C . ARG A 1 89 ? -3.778 7.815 22.865 1.00 63.66 89 ARG A C 1
ATOM 732 O O . ARG A 1 89 ? -3.211 6.895 23.443 1.00 63.66 89 ARG A O 1
ATOM 739 N N . GLN A 1 90 ? -4.129 8.950 23.464 1.00 62.69 90 GLN A N 1
ATOM 740 C CA . GLN A 1 90 ? -4.065 9.153 24.910 1.00 62.69 90 GLN A CA 1
ATOM 741 C C . GLN A 1 90 ? -5.435 8.809 25.503 1.00 62.69 90 GLN A C 1
ATOM 743 O O . GLN A 1 90 ? -6.248 9.690 25.751 1.00 62.69 90 GLN A O 1
ATOM 748 N N . ASP A 1 91 ? -5.696 7.514 25.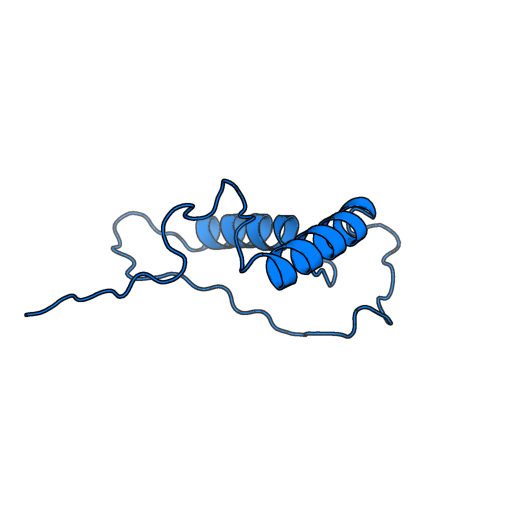674 1.00 67.12 91 ASP A N 1
ATOM 749 C CA . ASP A 1 91 ? -6.878 7.028 26.390 1.00 67.12 91 ASP A CA 1
ATOM 750 C C . ASP A 1 91 ? -6.449 6.678 27.819 1.00 67.12 91 ASP A C 1
ATOM 752 O O . ASP A 1 91 ? -6.037 5.544 28.067 1.00 67.12 91 ASP A O 1
ATOM 756 N N . SER A 1 92 ? -6.500 7.677 28.707 1.00 53.59 92 SER A N 1
ATOM 757 C CA . SER A 1 92 ? -6.541 7.640 30.189 1.00 53.59 92 SER A CA 1
ATOM 758 C C . SER A 1 92 ? -5.632 8.720 30.790 1.00 53.59 92 SER A C 1
ATOM 760 O O . SER A 1 92 ? -4.411 8.567 30.843 1.00 53.59 92 SER A O 1
ATOM 762 N N . LEU A 1 93 ? -6.260 9.806 31.241 1.00 43.72 93 LEU A N 1
ATOM 763 C CA . LEU A 1 93 ? -5.938 10.484 32.496 1.00 43.72 93 LEU A CA 1
ATOM 764 C C . LEU A 1 93 ? -7.157 10.304 33.400 1.00 43.72 93 LEU A C 1
ATOM 766 O O . LEU A 1 93 ? -8.278 10.377 32.843 1.00 43.72 93 LEU A O 1
#

InterPro domains:
  IPR025188 Domain of unknown function DUF4113 [PF13438] (60-92)

Secondary structure (DSSP, 8-state):
--S----HHHHHHHHHHHHHHH--TT---------------GGGPPPPSS----HHHHHHHHHHHHHHHHHTS----TTS-SS-S--------

pLDDT: mean 83.53, std 9.6, range [43.72, 94.12]

Foldseek 3Di:
DPFDDPFPVVVVVVVVVVCVVPDDPPDDDPDDDDDDDDDDDPVDGDDDPPDDDDPVRVVVVVVQVVCCVVPPNQDDDPPDDNPDPDDDDPDDD

Sequence (93 aa):
MPFPTSSTFELNKYSQIALDSIFESGYRYKKAGVILMGISQDKTQQLFMFEYENPKHKVLMNVLDRMNLKLGDKIKFGSQDLKRKWKMRQDSL

Organism: NCBI:txid2704140

Radius of gyration: 16.67 Å; chains: 1; bounding box: 37×32×51 Å